Protein AF-K1TSX7-F1 (afdb_monomer_lite)

Structure (mmCIF, N/CA/C/O backbone):
data_AF-K1TSX7-F1
#
_entry.id   AF-K1TSX7-F1
#
loop_
_atom_site.group_PDB
_atom_site.id
_atom_site.type_symbol
_atom_site.label_atom_id
_atom_site.label_alt_id
_atom_site.label_comp_id
_atom_site.label_asym_id
_atom_site.label_entity_id
_atom_site.label_seq_id
_atom_site.pdbx_PDB_ins_code
_atom_site.Cartn_x
_atom_site.Cartn_y
_atom_site.Cartn_z
_atom_site.occupancy
_atom_site.B_iso_or_equiv
_atom_site.auth_seq_id
_atom_site.auth_comp_id
_atom_site.auth_asym_id
_atom_site.auth_atom_id
_atom_site.pdbx_PDB_model_num
ATOM 1 N N . TYR A 1 1 ? 1.201 7.150 -2.900 1.00 74.69 1 TYR A N 1
ATOM 2 C CA . TYR A 1 1 ? 1.122 7.712 -1.535 1.00 74.69 1 TYR A CA 1
ATOM 3 C C . TYR A 1 1 ? 0.073 6.950 -0.745 1.00 74.69 1 TYR A C 1
ATOM 5 O O . TYR A 1 1 ? -0.767 6.317 -1.370 1.00 74.69 1 TYR A O 1
ATOM 13 N N . LEU A 1 2 ? 0.143 6.968 0.585 1.00 83.31 2 LEU A N 1
ATOM 14 C CA . LEU A 1 2 ? -0.871 6.378 1.459 1.00 83.31 2 LEU A CA 1
ATOM 15 C C . LEU A 1 2 ? -1.185 7.385 2.558 1.00 83.31 2 LEU A C 1
ATOM 17 O O . LEU A 1 2 ? -0.259 7.941 3.136 1.00 83.31 2 LEU A O 1
ATOM 21 N N . PHE A 1 3 ? -2.464 7.596 2.833 1.00 88.00 3 PHE A N 1
ATOM 22 C CA . PHE A 1 3 ? -2.962 8.337 3.984 1.00 88.00 3 PHE A CA 1
ATOM 23 C C . PHE A 1 3 ? -4.282 7.699 4.421 1.00 88.00 3 PHE A C 1
ATOM 25 O O . PHE A 1 3 ? -4.937 7.018 3.631 1.00 88.00 3 PHE A O 1
ATOM 32 N N . VAL A 1 4 ? -4.643 7.877 5.686 1.00 89.31 4 VAL A N 1
ATOM 33 C CA . VAL A 1 4 ? -5.864 7.321 6.277 1.00 89.31 4 VAL A CA 1
ATOM 34 C C . VAL A 1 4 ? -6.756 8.475 6.697 1.00 89.31 4 VAL A C 1
ATOM 36 O O . VAL A 1 4 ? -6.282 9.426 7.321 1.00 89.31 4 VAL A O 1
ATOM 39 N N . THR A 1 5 ? -8.039 8.384 6.369 1.00 92.50 5 THR A N 1
ATOM 40 C CA . THR A 1 5 ? -9.066 9.359 6.745 1.00 92.50 5 THR A CA 1
ATOM 41 C C . THR A 1 5 ? -9.975 8.809 7.838 1.00 92.50 5 THR A C 1
ATOM 43 O O . THR A 1 5 ? -10.065 7.595 8.027 1.00 92.50 5 THR A O 1
ATOM 46 N N . ASP A 1 6 ? -10.645 9.697 8.570 1.00 91.50 6 ASP A N 1
ATOM 47 C CA . ASP A 1 6 ? -11.634 9.297 9.569 1.00 91.50 6 ASP A CA 1
ATOM 48 C C . ASP A 1 6 ? -12.843 8.601 8.916 1.00 91.50 6 ASP A C 1
ATOM 50 O O . ASP A 1 6 ? -13.266 8.952 7.814 1.00 91.50 6 ASP A O 1
ATOM 54 N N . LEU A 1 7 ? -13.400 7.598 9.602 1.00 92.69 7 LEU A N 1
ATOM 55 C CA . LEU A 1 7 ? -14.524 6.805 9.096 1.00 92.69 7 LEU A CA 1
ATOM 56 C C . LEU A 1 7 ? -15.841 7.597 9.059 1.00 92.69 7 LEU A C 1
ATOM 58 O O . LEU A 1 7 ? -16.691 7.338 8.212 1.00 92.69 7 LEU A O 1
ATOM 62 N N . LYS A 1 8 ? -16.031 8.538 9.989 1.00 94.56 8 LYS A N 1
ATOM 63 C CA . LYS A 1 8 ? -17.219 9.399 10.077 1.00 94.56 8 LYS A CA 1
ATOM 64 C C . LYS A 1 8 ? -17.004 10.725 9.353 1.00 94.56 8 LYS A C 1
ATOM 66 O O . LYS A 1 8 ? -17.946 11.266 8.785 1.00 94.56 8 LYS A O 1
ATOM 71 N N . GLU A 1 9 ? -15.774 11.233 9.374 1.00 93.44 9 GLU A N 1
ATOM 72 C CA . GLU A 1 9 ? -15.379 12.511 8.778 1.00 93.44 9 GLU A CA 1
ATOM 73 C C . GLU A 1 9 ? -14.320 12.303 7.668 1.00 93.44 9 GLU A C 1
ATOM 75 O O . GLU A 1 9 ? -13.144 12.607 7.874 1.00 93.44 9 GLU A O 1
ATOM 80 N N . PRO A 1 10 ? -14.678 11.814 6.464 1.00 92.44 10 PRO A N 1
ATOM 81 C CA . PRO A 1 10 ? -13.706 11.388 5.444 1.00 92.44 10 PRO A CA 1
ATOM 82 C C . PRO A 1 10 ? -12.803 12.507 4.897 1.00 92.44 10 PRO A C 1
ATOM 84 O O . PRO A 1 10 ? -11.778 12.227 4.283 1.00 92.44 10 PRO A O 1
ATOM 87 N N . TRP A 1 11 ? -13.137 13.779 5.127 1.00 92.38 11 TRP A N 1
ATOM 88 C CA . TRP A 1 11 ? -12.269 14.917 4.792 1.00 92.38 11 TRP A CA 1
ATOM 89 C C . TRP A 1 11 ? -11.093 15.092 5.766 1.00 92.38 11 TRP A C 1
ATOM 91 O O . TRP A 1 11 ? -10.180 15.874 5.504 1.00 92.38 11 TRP A O 1
ATOM 101 N N . LYS A 1 12 ? -11.113 14.403 6.909 1.00 90.50 12 LYS A N 1
ATOM 102 C CA . LYS A 1 12 ? -10.123 14.541 7.973 1.00 90.50 12 LYS A CA 1
ATOM 103 C C . LYS A 1 12 ? -9.075 13.444 7.864 1.00 90.50 12 LYS A C 1
ATOM 105 O O . LYS A 1 12 ? -9.368 12.271 8.081 1.00 90.50 12 LYS A O 1
ATOM 110 N N . VAL A 1 13 ? -7.837 13.833 7.574 1.00 90.25 13 VAL A N 1
ATOM 111 C CA . VAL A 1 13 ? -6.690 12.917 7.574 1.00 90.25 13 VAL A CA 1
ATOM 112 C C . VAL A 1 13 ? -6.288 12.612 9.017 1.00 90.25 13 VAL A C 1
ATOM 114 O O . VAL A 1 13 ? -6.005 13.521 9.797 1.00 90.25 13 VAL A O 1
ATOM 117 N N . ILE A 1 14 ? -6.273 11.328 9.375 1.00 91.31 14 ILE A N 1
ATOM 118 C CA . ILE A 1 14 ? -5.922 10.831 10.715 1.00 91.31 14 ILE A CA 1
ATOM 119 C C . ILE A 1 14 ? -4.541 10.166 10.760 1.00 91.31 14 ILE A C 1
ATOM 121 O O . ILE A 1 14 ? -3.962 10.039 11.838 1.00 91.31 14 ILE A O 1
ATOM 125 N N . ALA A 1 15 ? -3.993 9.775 9.605 1.00 87.38 15 ALA A N 1
ATOM 126 C CA . ALA A 1 15 ? -2.611 9.329 9.481 1.00 87.38 15 ALA A CA 1
ATOM 127 C C . ALA A 1 15 ? -2.042 9.655 8.099 1.00 87.38 15 ALA A C 1
ATOM 129 O O . ALA A 1 15 ? -2.640 9.321 7.078 1.00 87.38 15 ALA A O 1
ATOM 130 N N . GLU A 1 16 ? -0.855 10.253 8.078 1.00 85.75 16 GLU A N 1
ATOM 131 C CA . GLU A 1 16 ? -0.100 10.542 6.862 1.00 85.75 16 GLU A CA 1
ATOM 132 C C . GLU A 1 16 ? 1.378 10.183 7.096 1.00 85.75 16 GLU A C 1
ATOM 134 O O . GLU A 1 16 ? 2.121 10.948 7.722 1.00 85.75 16 GLU A O 1
ATOM 139 N N . PRO A 1 17 ? 1.829 8.990 6.675 1.00 83.38 17 PRO A N 1
ATOM 140 C CA . PRO A 1 17 ? 3.232 8.621 6.774 1.00 83.38 17 PRO A CA 1
ATOM 141 C C . PRO A 1 17 ? 4.098 9.538 5.900 1.00 83.38 17 PRO A C 1
ATOM 143 O O . PRO A 1 17 ? 3.841 9.734 4.717 1.00 83.38 17 PRO A O 1
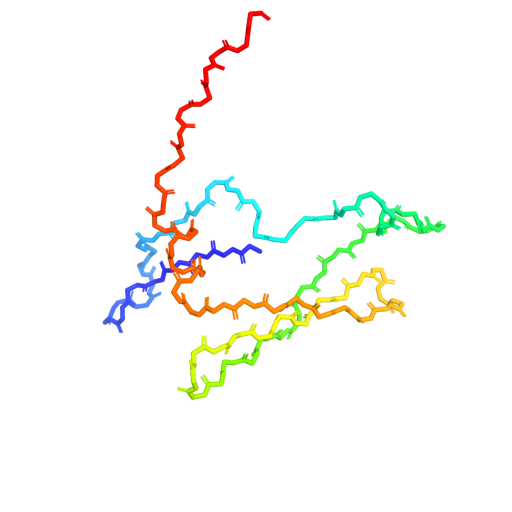ATOM 146 N N . THR A 1 18 ? 5.219 10.011 6.449 1.00 75.56 18 THR A N 1
ATOM 147 C CA . THR A 1 18 ? 6.214 10.825 5.719 1.00 75.56 18 THR A CA 1
ATOM 148 C C . THR A 1 18 ? 7.026 10.034 4.686 1.00 75.56 18 THR A C 1
ATOM 150 O O . THR A 1 18 ? 7.917 10.581 4.038 1.00 75.56 18 THR A O 1
ATOM 153 N N . ARG A 1 19 ? 6.759 8.730 4.539 1.00 73.25 19 ARG A N 1
ATOM 154 C CA . ARG A 1 19 ? 7.454 7.829 3.615 1.00 73.25 19 ARG A CA 1
ATOM 155 C C . ARG A 1 19 ? 6.530 7.413 2.480 1.00 73.25 19 ARG A C 1
ATOM 157 O O . ARG A 1 19 ? 5.355 7.125 2.687 1.00 73.25 19 ARG A O 1
ATOM 164 N N . PHE A 1 20 ? 7.104 7.287 1.290 1.00 77.00 20 PHE A N 1
ATOM 165 C CA . PHE A 1 20 ? 6.429 6.676 0.152 1.00 77.00 20 PHE A CA 1
ATOM 166 C C . PHE A 1 20 ? 6.106 5.208 0.449 1.00 77.00 20 PHE A C 1
ATOM 168 O O . PHE A 1 20 ? 6.992 4.452 0.846 1.00 77.00 20 PHE A O 1
ATOM 175 N N . LEU A 1 21 ? 4.849 4.807 0.227 1.00 79.69 21 LEU A N 1
ATOM 176 C CA . LEU A 1 21 ? 4.432 3.405 0.331 1.00 79.69 21 LEU A CA 1
ATOM 177 C C . LEU A 1 21 ? 5.117 2.543 -0.741 1.00 79.69 21 LEU A C 1
ATOM 179 O O . LEU A 1 21 ? 5.689 1.501 -0.439 1.00 79.69 21 LEU A O 1
ATOM 183 N N . ILE A 1 22 ? 5.076 3.008 -1.991 1.00 76.38 22 ILE A N 1
ATOM 18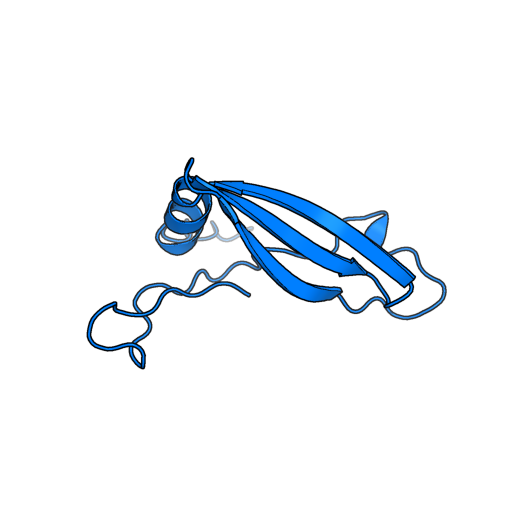4 C CA . ILE A 1 22 ? 5.765 2.402 -3.128 1.00 76.38 22 ILE A CA 1
ATOM 185 C C . ILE A 1 22 ? 6.648 3.486 -3.727 1.00 76.38 22 ILE A C 1
ATOM 187 O O . ILE A 1 22 ? 6.181 4.586 -4.027 1.00 76.38 22 ILE A O 1
ATOM 191 N N . ALA A 1 23 ? 7.929 3.166 -3.858 1.00 72.75 23 ALA A N 1
ATOM 192 C CA . ALA A 1 23 ? 8.900 3.977 -4.560 1.00 72.75 23 ALA A CA 1
ATOM 193 C C . ALA A 1 23 ? 9.717 3.065 -5.485 1.00 72.75 23 ALA A C 1
ATOM 195 O O . ALA A 1 23 ? 10.003 1.933 -5.085 1.00 72.75 23 ALA A O 1
ATOM 196 N N . PRO A 1 24 ? 10.126 3.560 -6.666 1.00 65.88 24 PRO A N 1
ATOM 197 C CA . PRO A 1 24 ? 10.984 2.843 -7.601 1.00 65.88 24 PRO A CA 1
ATOM 198 C C . PRO A 1 24 ? 12.150 2.115 -6.918 1.00 65.88 24 PRO A C 1
ATOM 200 O O . PRO A 1 24 ? 12.964 2.765 -6.239 1.00 65.88 24 PRO A O 1
ATOM 203 N N . ARG A 1 25 ? 12.295 0.807 -7.149 1.00 67.44 25 ARG A N 1
ATOM 204 C CA . ARG A 1 25 ? 13.453 0.029 -6.685 1.00 67.44 25 ARG A CA 1
ATOM 205 C C . ARG A 1 25 ? 14.374 -0.340 -7.839 1.00 67.44 25 ARG A C 1
ATOM 207 O O . ARG A 1 25 ? 14.002 -1.142 -8.682 1.00 67.44 25 ARG A O 1
ATOM 214 N N . GLY A 1 26 ? 15.615 0.155 -7.808 1.00 66.50 26 GLY A N 1
ATOM 215 C CA . GLY A 1 26 ? 16.743 -0.363 -8.602 1.00 66.50 26 GLY A CA 1
ATOM 216 C C . GLY A 1 26 ? 16.400 -0.688 -10.060 1.00 66.50 26 GLY A C 1
ATOM 217 O O . GLY A 1 26 ? 16.277 0.224 -10.869 1.00 66.50 26 GLY A O 1
ATOM 218 N N . TRP A 1 27 ? 16.235 -1.984 -10.358 1.00 63.91 27 TRP A N 1
ATOM 219 C CA . TRP A 1 27 ? 15.903 -2.539 -11.678 1.00 63.91 27 TRP A CA 1
ATOM 220 C C . TRP A 1 27 ? 14.640 -1.947 -12.307 1.00 63.91 27 TRP A C 1
ATOM 222 O O . TRP A 1 27 ? 14.549 -1.872 -13.526 1.00 63.91 27 TRP A O 1
ATOM 232 N N . GLU A 1 28 ? 13.693 -1.472 -11.501 1.00 59.38 28 GLU A N 1
ATOM 233 C CA . GLU A 1 28 ? 12.498 -0.818 -12.014 1.00 59.38 28 GLU A CA 1
ATOM 234 C C . GLU A 1 28 ? 12.824 0.548 -12.642 1.00 59.38 28 GLU A C 1
ATOM 236 O O . GLU A 1 28 ? 12.056 1.003 -13.482 1.00 59.38 28 GLU A O 1
ATOM 241 N N . ARG A 1 29 ? 13.920 1.219 -12.237 1.00 58.81 29 ARG A N 1
ATOM 242 C CA . ARG A 1 29 ? 14.345 2.539 -12.758 1.00 58.81 29 ARG A CA 1
ATOM 243 C C . ARG A 1 29 ? 15.082 2.447 -14.096 1.00 58.81 29 ARG A C 1
ATOM 245 O O . ARG A 1 29 ? 15.450 3.475 -14.656 1.00 58.81 29 ARG A O 1
ATOM 252 N N . VA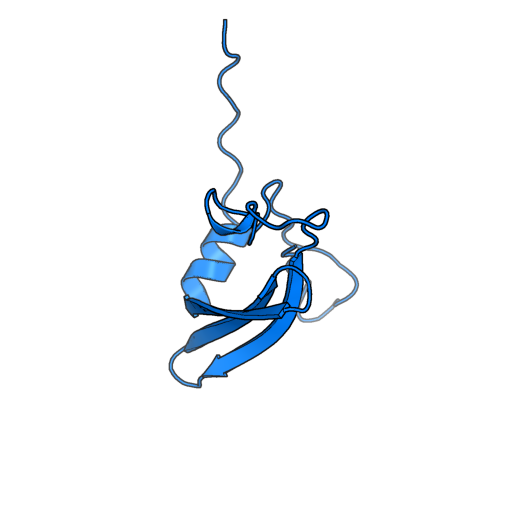L A 1 30 ? 15.370 1.237 -14.573 1.00 56.78 30 VAL A N 1
ATOM 253 C CA . VAL A 1 30 ? 16.140 1.020 -15.801 1.00 56.78 30 VAL A CA 1
ATOM 254 C C . VAL A 1 30 ? 15.164 0.928 -16.972 1.00 56.78 30 VAL A C 1
ATOM 256 O O . VAL A 1 30 ? 14.534 -0.100 -17.204 1.00 56.78 30 VAL A O 1
ATOM 259 N N . SER A 1 31 ? 15.008 2.044 -17.677 1.00 56.34 31 SER A N 1
ATOM 260 C CA . SER A 1 31 ? 14.152 2.212 -18.853 1.00 56.34 31 SER A CA 1
ATOM 261 C C . SER A 1 31 ? 14.752 3.323 -19.720 1.00 56.34 31 SER A C 1
ATOM 263 O O . SER A 1 31 ? 15.268 4.296 -19.174 1.00 56.34 31 SER A O 1
ATOM 265 N N . ASP A 1 32 ? 14.652 3.210 -21.048 1.00 56.41 32 ASP A N 1
ATOM 266 C CA . ASP A 1 32 ? 15.112 4.245 -21.998 1.00 56.41 32 ASP A CA 1
ATOM 267 C C . ASP A 1 32 ? 14.320 5.567 -21.880 1.00 56.41 32 ASP A C 1
ATOM 269 O O . ASP A 1 32 ? 14.673 6.585 -22.472 1.00 56.41 32 ASP A O 1
ATOM 273 N N . VAL A 1 33 ? 13.244 5.557 -21.087 1.00 54.34 33 VAL A N 1
ATOM 274 C CA . VAL A 1 33 ? 12.333 6.676 -20.825 1.00 54.34 33 VAL A CA 1
ATOM 275 C C . VAL A 1 33 ? 12.300 6.976 -19.315 1.00 54.34 33 VAL A C 1
ATOM 277 O O . VAL A 1 33 ? 12.289 6.014 -18.530 1.00 54.34 33 VAL A O 1
ATOM 280 N N . PRO A 1 34 ? 12.245 8.258 -18.879 1.00 52.75 34 PRO A N 1
ATOM 281 C CA . PRO A 1 34 ? 12.138 8.621 -17.466 1.00 52.75 34 PRO A CA 1
ATOM 282 C C . PRO A 1 34 ? 10.975 7.898 -16.782 1.00 52.75 34 PRO A C 1
ATOM 284 O O . PRO A 1 34 ? 9.837 7.945 -17.242 1.00 52.75 34 PRO A O 1
ATOM 287 N N . THR A 1 35 ? 11.273 7.203 -15.689 1.00 53.97 35 THR A N 1
ATOM 288 C CA . THR A 1 35 ? 10.353 6.251 -15.064 1.00 53.97 35 THR A CA 1
ATOM 289 C C . THR A 1 35 ? 9.351 6.962 -14.154 1.00 53.97 35 THR A C 1
ATOM 291 O O . THR A 1 35 ? 9.713 7.458 -13.085 1.00 53.97 35 THR A O 1
ATOM 294 N N . TRP A 1 36 ? 8.080 6.977 -14.551 1.00 55.41 36 TRP A N 1
ATOM 295 C CA . TRP A 1 36 ? 6.963 7.357 -13.687 1.00 55.41 36 TRP A CA 1
ATOM 296 C C . TRP A 1 36 ? 6.301 6.083 -13.158 1.00 55.41 36 TRP A C 1
ATOM 298 O O . TRP A 1 36 ? 6.165 5.093 -13.879 1.00 55.41 36 TRP A O 1
ATOM 308 N N . TYR A 1 37 ? 5.920 6.102 -11.884 1.00 61.41 37 TYR A N 1
ATOM 309 C CA . TYR A 1 37 ? 5.224 4.995 -11.233 1.00 61.41 37 TYR A CA 1
ATOM 310 C C . TYR A 1 37 ? 3.868 5.483 -10.787 1.00 61.41 37 TYR A C 1
ATOM 312 O O . TYR A 1 37 ? 3.773 6.480 -10.067 1.00 61.41 37 TYR A O 1
ATOM 320 N N . PHE A 1 38 ? 2.834 4.754 -11.181 1.00 60.88 38 PHE A N 1
ATOM 321 C CA . PHE A 1 38 ? 1.472 5.061 -10.788 1.00 60.88 38 PHE A CA 1
ATOM 322 C C . PHE A 1 38 ? 0.789 3.790 -10.300 1.00 60.88 38 PHE A C 1
ATOM 324 O O . PHE A 1 38 ? 0.940 2.714 -10.876 1.00 60.88 38 PHE A O 1
ATOM 331 N N . THR A 1 39 ? 0.062 3.901 -9.194 1.00 60.06 39 THR A N 1
ATOM 332 C CA . THR A 1 39 ? -0.783 2.816 -8.693 1.00 60.06 39 THR A CA 1
ATOM 333 C C . THR A 1 39 ? -2.202 3.057 -9.178 1.00 60.06 39 THR A C 1
ATOM 335 O O . THR A 1 39 ? -2.781 4.097 -8.874 1.00 60.06 39 THR A O 1
ATOM 338 N N . ASN A 1 40 ? -2.753 2.110 -9.937 1.00 61.88 40 ASN A N 1
ATOM 339 C CA . ASN A 1 40 ? -4.043 2.278 -10.617 1.00 61.88 40 ASN A CA 1
ATOM 340 C C . ASN A 1 40 ? -5.180 1.516 -9.918 1.00 61.88 40 ASN A C 1
ATOM 342 O O . ASN A 1 40 ? -6.345 1.733 -10.237 1.00 61.88 40 ASN A O 1
ATOM 346 N N . GLY A 1 41 ? -4.864 0.619 -8.977 1.00 71.56 41 GLY A N 1
ATOM 347 C CA . GLY A 1 41 ? -5.879 -0.148 -8.263 1.00 71.56 41 GLY A CA 1
ATOM 348 C C . GLY A 1 41 ? -5.312 -1.014 -7.146 1.00 71.56 41 GLY A C 1
ATOM 349 O O . GLY A 1 41 ? -4.165 -1.460 -7.199 1.00 71.56 41 GLY A O 1
ATOM 350 N N . ALA A 1 42 ? -6.138 -1.258 -6.134 1.00 83.19 42 ALA A N 1
ATOM 351 C CA . ALA A 1 42 ? -5.875 -2.236 -5.094 1.00 83.19 42 ALA A CA 1
ATOM 352 C C . ALA A 1 42 ? -7.114 -3.115 -4.895 1.00 83.19 42 ALA A C 1
ATOM 354 O O . ALA A 1 42 ? -8.236 -2.618 -4.971 1.00 83.19 42 ALA A O 1
ATOM 355 N N . ILE A 1 43 ? -6.906 -4.405 -4.645 1.00 87.06 43 ILE A N 1
ATOM 356 C CA . ILE A 1 43 ? -7.964 -5.356 -4.288 1.00 87.06 43 ILE A CA 1
ATOM 357 C C . ILE A 1 43 ? -7.718 -5.776 -2.846 1.00 87.06 43 ILE A C 1
ATOM 359 O O . ILE A 1 43 ? -6.631 -6.265 -2.545 1.00 87.06 43 ILE A O 1
ATOM 363 N N . ALA A 1 44 ? -8.703 -5.566 -1.977 1.00 88.38 44 ALA A N 1
ATOM 364 C CA . ALA A 1 44 ? -8.722 -6.121 -0.630 1.00 88.38 44 ALA A CA 1
ATOM 365 C C . ALA A 1 44 ? -9.632 -7.353 -0.632 1.00 88.38 44 ALA A C 1
ATOM 367 O O . ALA A 1 44 ? -10.784 -7.255 -1.046 1.00 88.38 44 ALA A O 1
ATOM 368 N N . ASP A 1 45 ? -9.082 -8.489 -0.227 1.00 88.44 45 ASP A N 1
ATOM 369 C CA . ASP A 1 45 ? -9.786 -9.762 -0.097 1.00 88.44 45 ASP A CA 1
ATOM 370 C C . ASP A 1 45 ? -10.416 -9.877 1.305 1.00 88.44 45 ASP A C 1
ATOM 372 O O . ASP A 1 45 ? -9.988 -9.197 2.247 1.00 88.44 45 ASP A O 1
ATOM 376 N N . ASP A 1 46 ? -11.415 -10.745 1.459 1.00 87.62 46 ASP A N 1
ATOM 377 C CA . ASP A 1 46 ? -12.172 -10.915 2.709 1.00 87.62 46 ASP A CA 1
ATOM 378 C C . ASP A 1 46 ? -11.294 -11.458 3.852 1.00 87.62 46 ASP A C 1
ATOM 380 O O . ASP A 1 46 ? -11.563 -11.224 5.032 1.00 87.62 46 ASP A O 1
ATOM 384 N N . ASP A 1 47 ? -10.199 -12.147 3.512 1.00 87.31 47 ASP A N 1
ATOM 385 C CA . ASP A 1 47 ? -9.192 -12.630 4.463 1.00 87.31 47 ASP A CA 1
ATOM 386 C C . ASP A 1 47 ? -8.210 -11.532 4.932 1.00 87.31 47 ASP A C 1
ATOM 388 O O . ASP A 1 47 ? -7.309 -11.787 5.738 1.00 87.31 47 ASP A O 1
ATOM 392 N N . GLY A 1 48 ? -8.380 -10.297 4.446 1.00 86.06 48 GLY A N 1
ATOM 393 C CA . GLY A 1 48 ? -7.559 -9.142 4.786 1.00 86.06 48 GLY A CA 1
ATOM 394 C C . GLY A 1 48 ? -6.265 -9.019 3.977 1.00 86.06 48 GLY A C 1
ATOM 395 O O . GLY A 1 48 ? -5.456 -8.128 4.278 1.00 86.06 48 GLY A O 1
ATOM 396 N N . LYS A 1 49 ? -6.039 -9.868 2.963 1.00 92.12 49 LYS A N 1
ATOM 397 C CA . LYS A 1 49 ? -4.970 -9.662 1.975 1.00 92.12 49 LYS A CA 1
ATOM 398 C C . LYS A 1 49 ? -5.289 -8.484 1.070 1.00 92.12 49 LYS A C 1
ATOM 400 O O . LYS A 1 49 ? -6.432 -8.238 0.708 1.00 92.12 49 LYS A O 1
ATOM 405 N N . VAL A 1 50 ? -4.249 -7.761 0.678 1.00 90.50 50 VAL A N 1
ATOM 406 C CA . VAL A 1 50 ? -4.348 -6.631 -0.241 1.00 90.50 50 VAL A CA 1
ATOM 407 C C . VAL A 1 50 ? -3.342 -6.800 -1.368 1.00 90.50 50 VAL A C 1
ATOM 409 O O . VAL A 1 50 ? -2.147 -6.973 -1.125 1.00 90.50 50 VAL A O 1
ATOM 412 N N . TYR A 1 51 ? -3.822 -6.705 -2.602 1.00 89.81 51 TYR A N 1
ATOM 413 C CA . TYR A 1 51 ? -3.012 -6.712 -3.815 1.00 89.81 51 TYR A CA 1
ATOM 414 C C . TYR A 1 51 ? -3.010 -5.317 -4.423 1.00 89.81 51 TYR A C 1
ATOM 416 O O . TYR A 1 51 ? -4.062 -4.817 -4.808 1.00 89.81 51 TYR A O 1
ATOM 424 N N . ILE A 1 52 ? -1.841 -4.688 -4.509 1.00 87.75 52 ILE A N 1
ATOM 425 C CA . ILE A 1 52 ? -1.663 -3.356 -5.091 1.00 87.75 52 ILE A CA 1
ATOM 426 C C . ILE A 1 52 ? -1.061 -3.522 -6.482 1.00 87.75 52 ILE A C 1
ATOM 428 O O . ILE A 1 52 ? 0.068 -4.001 -6.618 1.00 87.75 52 ILE A O 1
ATOM 432 N N . TYR A 1 53 ? -1.808 -3.111 -7.503 1.00 85.56 53 TYR A N 1
ATOM 433 C CA . TYR A 1 53 ? -1.379 -3.144 -8.896 1.00 85.56 53 TYR A CA 1
ATOM 434 C C . TYR A 1 53 ? -0.800 -1.785 -9.282 1.00 85.56 53 TYR A C 1
ATOM 436 O O . TYR A 1 53 ? -1.507 -0.771 -9.311 1.00 85.56 53 TYR A O 1
ATOM 444 N N . TYR A 1 54 ? 0.495 -1.766 -9.587 1.00 81.69 54 TYR A N 1
ATOM 445 C CA . TYR A 1 54 ? 1.207 -0.550 -9.957 1.00 81.69 54 TYR A CA 1
ATOM 446 C C . TYR A 1 54 ? 1.894 -0.708 -11.309 1.00 81.69 54 TYR A C 1
ATOM 448 O O . TYR A 1 54 ? 2.508 -1.732 -11.609 1.00 81.69 54 TYR A O 1
ATOM 456 N N . ALA A 1 55 ? 1.752 0.313 -12.145 1.00 73.88 55 ALA A N 1
ATOM 457 C CA . ALA A 1 55 ? 2.410 0.385 -13.433 1.00 73.88 55 ALA A CA 1
ATOM 458 C C . ALA A 1 55 ? 3.798 1.012 -13.273 1.00 73.88 55 ALA A C 1
ATOM 460 O O . ALA A 1 55 ? 3.981 1.977 -12.523 1.00 73.88 55 ALA A O 1
ATOM 461 N N . ALA A 1 56 ? 4.762 0.459 -14.003 1.00 67.06 56 ALA A N 1
ATOM 462 C CA . ALA A 1 56 ? 6.078 1.043 -14.198 1.00 67.06 56 ALA A CA 1
ATOM 463 C C . ALA A 1 56 ? 6.227 1.442 -15.675 1.00 67.06 56 ALA A C 1
ATOM 465 O O . ALA A 1 56 ? 6.150 0.587 -16.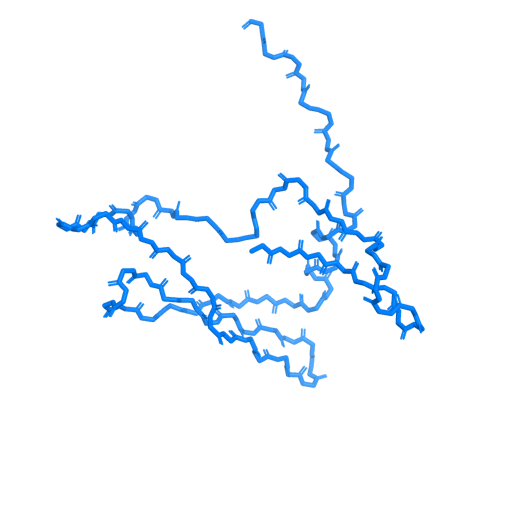567 1.00 67.06 56 ALA A O 1
ATOM 466 N N . SER A 1 57 ? 6.429 2.740 -15.925 1.00 64.31 57 SER A N 1
ATOM 467 C CA . SER A 1 57 ? 6.662 3.312 -17.263 1.00 64.31 57 SER A CA 1
ATOM 468 C C . SER A 1 57 ? 5.610 2.960 -18.322 1.00 64.31 57 SER A C 1
ATOM 470 O O . SER A 1 57 ? 5.975 2.752 -19.476 1.00 64.31 57 SER A O 1
ATOM 472 N N . ASP A 1 58 ? 4.337 2.794 -17.953 1.00 62.62 58 ASP A N 1
ATOM 473 C CA . ASP A 1 58 ? 3.233 2.426 -18.866 1.00 62.62 58 ASP A CA 1
ATOM 474 C C . ASP A 1 58 ? 3.485 1.178 -19.738 1.00 62.62 58 ASP A C 1
ATOM 476 O O . ASP A 1 58 ? 2.764 0.899 -20.691 1.00 62.62 58 ASP A O 1
ATOM 480 N N . THR A 1 59 ? 4.509 0.392 -19.396 1.00 62.06 59 THR A N 1
ATOM 481 C CA . THR A 1 59 ? 4.986 -0.734 -20.206 1.00 62.06 59 THR A CA 1
ATOM 482 C C . THR A 1 59 ? 4.731 -2.056 -19.496 1.00 62.06 59 THR A C 1
ATOM 484 O O . THR A 1 59 ? 4.544 -3.091 -20.133 1.00 62.06 59 THR A O 1
ATOM 487 N N . ARG A 1 60 ? 4.760 -2.052 -18.157 1.00 70.62 60 ARG A N 1
ATOM 488 C CA . ARG A 1 60 ? 4.617 -3.256 -17.334 1.00 70.62 60 ARG A CA 1
ATOM 489 C C . ARG A 1 60 ? 3.754 -2.969 -16.115 1.00 70.62 60 ARG A C 1
ATOM 491 O O . ARG A 1 60 ? 3.877 -1.914 -15.492 1.00 70.62 60 ARG A O 1
ATOM 498 N N . LEU A 1 61 ? 2.904 -3.935 -15.777 1.00 77.31 61 LEU A N 1
ATOM 499 C CA . LEU A 1 61 ? 2.114 -3.938 -14.553 1.00 77.31 61 LEU A CA 1
ATOM 500 C C . LEU A 1 61 ? 2.743 -4.915 -13.558 1.00 77.31 61 LEU A C 1
ATOM 502 O O . LEU A 1 61 ? 2.972 -6.080 -13.881 1.00 77.31 61 LEU A O 1
ATOM 506 N N . HIS A 1 62 ? 3.006 -4.433 -12.351 1.00 81.81 62 HIS A N 1
ATOM 507 C CA . HIS A 1 62 ? 3.523 -5.211 -11.236 1.00 81.81 62 HIS A CA 1
ATOM 508 C C . HIS A 1 62 ? 2.455 -5.340 -10.148 1.00 81.81 62 HIS A C 1
ATOM 510 O O . HIS A 1 62 ? 1.553 -4.507 -10.038 1.00 81.81 62 HIS A O 1
ATOM 516 N N . VAL A 1 63 ? 2.569 -6.388 -9.329 1.00 86.00 63 VAL A N 1
ATOM 517 C CA . VAL A 1 63 ? 1.697 -6.612 -8.173 1.00 86.00 63 VAL A CA 1
ATOM 518 C C . VAL A 1 63 ? 2.534 -6.692 -6.901 1.00 86.00 63 VAL A C 1
ATOM 520 O O . VAL A 1 63 ? 3.516 -7.431 -6.833 1.00 86.00 63 VAL A O 1
ATOM 523 N N . ALA A 1 64 ? 2.140 -5.926 -5.886 1.00 85.94 64 ALA A N 1
ATOM 524 C CA . ALA A 1 64 ? 2.654 -6.041 -4.528 1.00 85.94 64 ALA A CA 1
ATOM 525 C C . ALA A 1 64 ? 1.558 -6.616 -3.624 1.00 85.94 64 ALA A C 1
ATOM 527 O O . ALA A 1 64 ? 0.443 -6.099 -3.597 1.00 85.94 64 ALA A O 1
ATOM 528 N N . SER A 1 65 ? 1.869 -7.674 -2.875 1.00 90.44 65 SER A N 1
ATOM 529 C CA . SER A 1 65 ? 0.955 -8.265 -1.891 1.00 90.44 65 SER A CA 1
ATOM 530 C C . SER A 1 65 ? 1.286 -7.787 -0.478 1.00 90.44 65 SER A C 1
ATOM 532 O O . SER A 1 65 ? 2.449 -7.803 -0.071 1.00 90.44 65 SER A O 1
ATOM 534 N N . THR A 1 66 ? 0.268 -7.423 0.289 1.00 91.25 66 THR A N 1
ATOM 535 C CA . THR A 1 66 ? 0.360 -7.038 1.704 1.00 91.25 66 THR A CA 1
ATOM 536 C C . THR A 1 66 ? -0.938 -7.415 2.428 1.00 91.25 66 THR A C 1
ATOM 538 O O . THR A 1 66 ? -1.757 -8.150 1.881 1.00 91.25 66 THR A O 1
ATOM 541 N N . THR A 1 67 ? -1.134 -6.956 3.661 1.00 92.06 67 THR A N 1
ATOM 542 C CA . THR A 1 67 ? -2.386 -7.113 4.410 1.00 92.06 67 THR A CA 1
ATOM 543 C C . THR A 1 67 ? -2.878 -5.765 4.921 1.00 92.06 67 THR A C 1
ATOM 545 O O . THR A 1 67 ? -2.087 -4.836 5.107 1.00 92.06 67 THR A O 1
ATOM 548 N N . ILE A 1 68 ? -4.178 -5.659 5.207 1.00 89.19 68 ILE A N 1
ATOM 549 C CA . ILE A 1 68 ? -4.772 -4.447 5.799 1.00 89.19 68 ILE A CA 1
ATOM 550 C C . ILE A 1 68 ? -4.021 -4.052 7.079 1.00 89.19 68 ILE A C 1
ATOM 552 O O . ILE A 1 68 ? -3.662 -2.890 7.258 1.00 89.19 68 ILE A O 1
ATOM 556 N N . GLY A 1 69 ? -3.710 -5.025 7.941 1.00 89.75 69 GLY A N 1
ATOM 557 C CA . GLY A 1 69 ? -2.975 -4.781 9.183 1.00 89.75 69 GLY A CA 1
ATOM 558 C C . GLY A 1 69 ? -1.575 -4.201 8.960 1.00 89.75 69 GLY A C 1
ATOM 559 O O . GLY A 1 69 ? -1.180 -3.275 9.661 1.00 89.75 69 GLY A O 1
ATOM 560 N N . GLN A 1 70 ? -0.836 -4.689 7.958 1.00 89.69 70 GLN A N 1
ATOM 561 C CA . GLN A 1 70 ? 0.490 -4.156 7.618 1.00 89.69 70 GLN A CA 1
ATOM 562 C C . GLN A 1 70 ? 0.421 -2.733 7.053 1.00 89.69 70 GLN A C 1
ATOM 564 O O . GLN A 1 70 ? 1.275 -1.905 7.373 1.00 89.69 70 GLN A O 1
ATOM 569 N N . LEU A 1 71 ? -0.592 -2.437 6.234 1.00 89.00 71 LEU A N 1
ATOM 570 C CA . LEU A 1 71 ? -0.811 -1.095 5.693 1.00 89.00 71 LEU A CA 1
ATOM 571 C C . LEU A 1 71 ? -1.175 -0.095 6.793 1.00 89.00 71 LEU A C 1
ATOM 573 O O . LEU A 1 71 ? -0.637 1.012 6.815 1.00 89.00 71 LEU A O 1
ATOM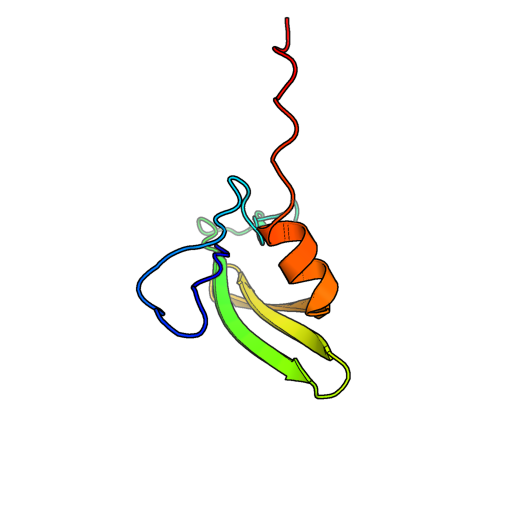 577 N N . LEU A 1 72 ? -2.042 -0.492 7.728 1.00 89.38 72 LEU A N 1
ATOM 578 C CA . LEU A 1 72 ? -2.398 0.337 8.877 1.00 89.38 72 LEU A CA 1
ATOM 579 C C . LEU A 1 72 ? -1.212 0.518 9.832 1.00 89.38 72 LEU A C 1
ATOM 581 O O . LEU A 1 72 ? -0.970 1.646 10.258 1.00 89.38 72 LEU A O 1
ATOM 585 N N . ASP A 1 73 ? -0.421 -0.528 10.111 1.00 90.00 73 ASP A N 1
ATOM 586 C CA . ASP A 1 73 ? 0.822 -0.368 10.885 1.00 90.00 73 ASP A CA 1
ATOM 587 C C . ASP A 1 73 ? 1.732 0.652 10.199 1.00 90.00 73 ASP A C 1
ATOM 589 O O . ASP A 1 73 ? 2.161 1.612 10.827 1.00 90.00 73 ASP A O 1
ATOM 593 N N . PHE A 1 74 ? 1.958 0.530 8.889 1.00 87.81 74 PHE A N 1
ATOM 594 C CA . PHE A 1 74 ? 2.768 1.494 8.145 1.00 87.81 74 PHE A CA 1
ATOM 595 C C . PHE A 1 74 ? 2.237 2.934 8.249 1.00 87.81 74 PHE A C 1
ATOM 597 O O . PHE A 1 74 ? 3.032 3.859 8.416 1.00 87.81 74 PHE A O 1
ATOM 604 N N . ALA A 1 75 ? 0.918 3.126 8.172 1.00 86.88 75 ALA A N 1
ATOM 605 C CA . ALA A 1 75 ? 0.289 4.443 8.221 1.00 86.88 75 ALA A CA 1
ATOM 606 C C . ALA A 1 75 ? 0.415 5.121 9.592 1.00 86.88 75 ALA A C 1
ATOM 608 O O . ALA A 1 75 ? 0.752 6.301 9.675 1.00 86.88 75 ALA A O 1
ATOM 609 N N . PHE A 1 76 ? 0.144 4.375 10.667 1.00 87.06 76 PHE A N 1
ATOM 610 C CA . PHE A 1 76 ? 0.095 4.904 12.033 1.00 87.06 76 PHE A CA 1
ATOM 611 C C . PHE A 1 76 ? 1.444 4.843 12.760 1.00 87.06 76 PHE A C 1
ATOM 613 O O . PHE A 1 76 ? 1.614 5.446 13.827 1.00 87.06 76 PHE A O 1
ATOM 620 N N . LYS A 1 77 ? 2.437 4.149 12.197 1.00 83.75 77 LYS A N 1
ATOM 621 C CA . LYS A 1 77 ? 3.780 4.073 12.766 1.00 83.75 77 LYS A CA 1
ATOM 622 C C . LYS A 1 77 ? 4.456 5.434 12.712 1.00 83.75 77 LYS A C 1
ATOM 624 O O . LYS A 1 77 ? 4.816 5.946 11.653 1.00 83.75 77 LYS A O 1
ATOM 629 N N . LYS A 1 78 ? 4.685 6.007 13.897 1.00 63.66 78 LYS A N 1
ATOM 630 C CA . LYS A 1 78 ? 5.417 7.268 14.040 1.00 63.66 78 LYS A CA 1
ATOM 631 C C . LYS A 1 78 ? 6.788 7.151 13.364 1.00 63.66 78 LYS A C 1
ATOM 633 O O . LYS A 1 78 ? 7.514 6.187 13.635 1.00 63.66 78 LYS A O 1
ATOM 638 N N . PRO A 1 79 ? 7.193 8.126 12.531 1.00 57.44 79 PRO A N 1
ATOM 639 C CA . PRO A 1 79 ? 8.536 8.130 11.985 1.00 57.44 79 PRO A CA 1
ATOM 640 C C . PRO A 1 79 ? 9.532 8.195 13.145 1.00 57.44 79 PRO A C 1
ATOM 642 O O . PRO A 1 79 ? 9.509 9.119 13.960 1.00 57.44 79 PRO A O 1
ATOM 645 N N . ARG A 1 80 ? 10.418 7.197 13.236 1.00 53.12 80 ARG A N 1
ATOM 646 C CA . ARG A 1 80 ? 11.574 7.282 14.130 1.00 53.12 80 ARG A CA 1
ATOM 647 C C . ARG A 1 80 ? 12.390 8.483 13.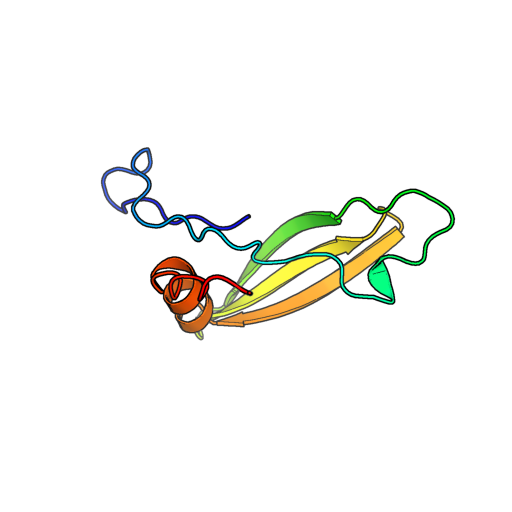662 1.00 53.12 80 ARG A C 1
ATOM 649 O O . ARG A 1 80 ? 12.837 8.482 12.514 1.00 53.12 80 ARG A O 1
ATOM 656 N N . ARG A 1 81 ? 12.528 9.497 14.528 1.00 42.53 81 ARG A N 1
ATOM 657 C CA . ARG A 1 81 ? 13.345 10.698 14.298 1.00 42.53 81 ARG A CA 1
ATOM 658 C C . ARG A 1 81 ? 14.647 10.260 13.609 1.00 42.53 81 ARG A C 1
ATOM 660 O O . ARG A 1 81 ? 15.316 9.379 14.161 1.00 42.53 81 ARG A O 1
ATOM 667 N N . PRO A 1 82 ? 14.989 10.783 12.417 1.00 47.28 82 PRO A N 1
ATOM 668 C CA . PRO A 1 82 ? 16.295 10.502 11.848 1.00 47.28 82 PRO A CA 1
ATOM 669 C C . PRO A 1 82 ? 17.317 11.007 12.865 1.00 47.28 82 PRO A C 1
ATOM 671 O O . PRO A 1 82 ? 17.277 12.173 13.258 1.00 47.28 82 PRO A O 1
ATOM 674 N N . ALA A 1 83 ? 18.163 10.109 13.375 1.00 49.00 83 ALA A N 1
ATOM 675 C CA . ALA A 1 83 ? 19.365 10.551 14.060 1.00 49.00 83 ALA A CA 1
ATOM 676 C C . ALA A 1 83 ? 20.091 11.444 13.055 1.00 49.00 83 ALA A C 1
ATOM 678 O O . ALA A 1 83 ? 20.276 11.020 11.910 1.00 49.00 83 ALA A O 1
ATOM 679 N N . ALA A 1 84 ? 20.385 12.683 13.450 1.00 43.88 84 ALA A N 1
ATOM 680 C CA . ALA A 1 84 ? 21.222 13.569 12.662 1.00 43.88 84 ALA A CA 1
ATOM 681 C C . ALA A 1 84 ? 22.466 12.765 12.264 1.00 43.88 84 ALA A C 1
ATOM 683 O O . ALA A 1 84 ? 23.172 12.256 13.136 1.00 43.88 84 ALA A O 1
ATOM 684 N N . GLN A 1 85 ? 22.636 12.531 10.965 1.00 36.50 85 GLN A N 1
ATOM 685 C CA . GLN A 1 85 ? 23.881 11.966 10.469 1.00 36.50 85 GLN A CA 1
ATOM 686 C C . GLN A 1 85 ? 24.951 13.056 10.646 1.00 36.50 85 GLN A C 1
ATOM 688 O O . GLN A 1 85 ? 24.632 14.217 10.370 1.00 36.50 85 GLN A O 1
ATOM 693 N N . PRO A 1 86 ? 26.132 12.718 11.196 1.00 42.72 86 PRO A N 1
ATOM 694 C CA . PRO A 1 86 ? 27.228 13.665 11.384 1.00 42.72 86 PRO A CA 1
ATOM 695 C C . PRO A 1 86 ? 27.760 14.205 10.054 1.00 42.72 86 PRO A C 1
ATOM 697 O O . PRO A 1 86 ? 27.660 13.478 9.037 1.00 42.72 86 PRO A O 1
#

Sequence (86 aa):
YLFVTDLKEPWKVIAEPTRFLIAPRGWERVSDVPTWYFTNGAIADDDGKVYIYYAASDTRLHVASTTIGQLLDFAFKKPRRPAAQP

Secondary structure (DSSP, 8-state):
---EE-SS-TTSEEE--SS-SS---GGGG--SS---EEEEEEEE-TTSEEEEEEEETTTEEEEEEEEHHHHHHHHHSPPP------

Foldseek 3Di:
DDWDADPVGRVHTPFDAPDDPDDDDDVLCDDPDGWDKDFDDWDQDPVQKIWTWMDIPVPDIDIDIDGPVVSVCRGPPDPDPPDPDD

Organism: NCBI:txid408170

pLDDT: mean 75.71, std 15.45, range [36.5, 94.56]

InterPro domains:
  IPR007184 Mannoside phosphorylase [PF04041] (5-74)
  IPR007184 Mannoside phosphorylase [PTHR34106] (3-74)
  IPR023296 Glycosyl hydrolase, five-bladed beta-propeller domain superfamily [G3DSA:2.115.10.20] (1-79)
  IPR023296 Glycosyl hydrolase, five-bladed beta-propeller domain superfamily [SSF75005] (1-73)

Radius of gyration: 15.49 Å; chains: 1; bounding box: 44×28×36 Å